Protein AF-A0A7K4F3R9-F1 (afdb_monomer)

Solvent-accessible surface area (backbone atoms only — not comparable to full-atom values): 8456 Å² total; per-residue (Å²): 64,15,32,40,83,82,48,64,65,49,74,46,92,78,44,36,31,38,31,32,58,47,45,34,68,90,43,38,32,41,49,72,42,80,96,48,33,62,62,32,32,50,41,27,49,47,39,44,63,74,47,57,64,68,48,53,50,79,19,32,36,33,38,73,59,73,53,96,84,66,75,62,58,93,91,35,66,62,41,28,39,50,63,46,59,70,34,73,82,66,71,56,55,70,68,60,45,34,55,55,51,60,76,66,64,70,82,78,45,94,58,52,65,59,54,52,36,36,78,70,68,77,40,89,77,59,80,87,51,48,64,68,65,67,72,45,74,80,72,54,55,58,74,89,130

Nearest PDB structures (foldseek):
  3r2u-assembly1_C  TM=8.301E-01  e=1.340E-06  Staphylococcus aureus subsp. aureus COL
  5ve3-assembly2_A  TM=8.232E-01  e=8.068E-06  Paraburkholderia phytofirmans PsJN
  5ve5-assembly3_C  TM=8.598E-01  e=2.111E-05  Paraburkholderia phytofirmans PsJN
  5ve4-assembly1_A  TM=7.854E-01  e=1.742E-05  Paraburkholderia phytofirmans PsJN

Foldseek 3Di:
DQLEPPFDWDQDPLAEIERELAAFAQFGFANQDLVCRLVSLLVSLCCLPVPLLPRDQNRKYAYPDYDPPDDADPPGGIDGSVSRCPHPLNVDDSVVNSVVSSVQHDHDWPCVVVVVCVVVVVDDDDPVCVVVSVPIPPPRGDDDD

Structure (mmCIF, N/CA/C/O backbone):
data_AF-A0A7K4F3R9-F1
#
_entry.id   AF-A0A7K4F3R9-F1
#
loop_
_atom_site.group_PDB
_atom_site.id
_atom_site.type_symbol
_atom_site.label_atom_id
_atom_site.label_alt_id
_atom_site.label_comp_id
_atom_site.label_asym_id
_atom_site.label_entity_id
_atom_site.label_seq_id
_atom_site.pdbx_PDB_ins_code
_atom_site.Cartn_x
_atom_site.Cartn_y
_atom_site.Cartn_z
_atom_site.occupancy
_atom_site.B_iso_or_equiv
_atom_site.auth_seq_id
_atom_site.auth_comp_id
_atom_site.auth_asym_id
_atom_site.auth_atom_id
_atom_site.pdbx_PDB_model_num
ATOM 1 N N . PRO A 1 1 ? -1.792 6.009 -5.749 1.00 91.19 1 PRO A N 1
ATOM 2 C CA . PRO A 1 1 ? -0.354 6.299 -5.959 1.00 91.19 1 PRO A CA 1
ATOM 3 C C . PRO A 1 1 ? 0.410 6.075 -4.647 1.00 91.19 1 PRO A C 1
ATOM 5 O O . PRO A 1 1 ? -0.215 6.023 -3.591 1.00 91.19 1 PRO A O 1
ATOM 8 N N . GLY A 1 2 ? 1.724 5.885 -4.716 1.00 87.19 2 GLY A N 1
ATOM 9 C CA . GLY A 1 2 ? 2.568 5.660 -3.542 1.00 87.19 2 GLY A CA 1
ATOM 10 C C . GLY A 1 2 ? 3.694 4.685 -3.855 1.00 87.19 2 GLY A C 1
ATOM 11 O O . GLY A 1 2 ? 4.835 5.101 -4.007 1.00 87.19 2 GLY A O 1
ATOM 12 N N . HIS A 1 3 ? 3.363 3.404 -4.051 1.00 88.69 3 HIS A N 1
ATOM 13 C CA . HIS A 1 3 ? 4.333 2.417 -4.540 1.00 88.69 3 HIS A CA 1
ATOM 14 C C . HIS A 1 3 ? 4.823 2.767 -5.949 1.00 88.69 3 HIS A C 1
ATOM 16 O O . HIS A 1 3 ? 6.020 2.904 -6.191 1.00 88.69 3 HIS A O 1
ATOM 22 N N . THR A 1 4 ? 3.877 3.020 -6.854 1.00 89.06 4 THR A N 1
ATOM 23 C CA . THR A 1 4 ? 4.106 3.637 -8.165 1.00 89.06 4 THR A CA 1
ATOM 24 C C . THR A 1 4 ? 3.063 4.742 -8.404 1.00 89.06 4 THR A C 1
ATOM 26 O O . THR A 1 4 ? 2.035 4.771 -7.711 1.00 89.06 4 THR A O 1
ATOM 29 N N . PRO A 1 5 ? 3.247 5.631 -9.400 1.00 88.88 5 PRO A N 1
ATOM 30 C CA . PRO A 1 5 ? 2.263 6.667 -9.714 1.00 88.88 5 PRO A CA 1
ATOM 31 C C . PRO A 1 5 ? 0.943 6.055 -10.206 1.00 88.88 5 PRO A C 1
ATOM 33 O O . PRO A 1 5 ? -0.132 6.568 -9.911 1.00 88.88 5 PRO A O 1
ATOM 36 N N . GLY A 1 6 ? 1.025 4.915 -10.903 1.00 90.00 6 GLY A N 1
ATOM 37 C CA . GLY A 1 6 ? -0.118 4.177 -11.444 1.00 90.00 6 GLY A CA 1
ATOM 38 C C . GLY A 1 6 ? -0.741 3.161 -10.485 1.00 90.00 6 GLY A C 1
ATOM 39 O O . GLY A 1 6 ? -1.609 2.406 -10.908 1.00 90.00 6 GLY A O 1
ATOM 40 N N . SER A 1 7 ? -0.313 3.098 -9.218 1.00 92.12 7 SER A N 1
ATOM 41 C CA . SER A 1 7 ? -0.859 2.133 -8.257 1.00 92.12 7 SER A CA 1
ATOM 42 C C . SER A 1 7 ? -2.349 2.375 -8.000 1.00 92.12 7 SER A C 1
ATOM 44 O O . SER A 1 7 ? -2.747 3.476 -7.594 1.00 92.12 7 SER A O 1
ATOM 46 N N . LEU A 1 8 ? -3.137 1.312 -8.182 1.00 95.31 8 LEU A N 1
ATOM 47 C CA . LEU A 1 8 ? -4.580 1.253 -7.964 1.00 95.31 8 LEU A CA 1
ATOM 48 C C . LEU A 1 8 ? -4.914 0.315 -6.800 1.00 95.31 8 LEU A C 1
ATOM 50 O O . LEU A 1 8 ? -4.178 -0.626 -6.512 1.00 95.31 8 LEU A O 1
ATOM 54 N N . SER A 1 9 ? -6.056 0.566 -6.166 1.00 97.12 9 SER A N 1
ATOM 55 C CA . SER A 1 9 ? -6.679 -0.356 -5.218 1.00 97.12 9 SER A CA 1
ATOM 56 C C . SER A 1 9 ? -8.149 -0.517 -5.588 1.00 97.12 9 SER A C 1
ATOM 58 O O . SER A 1 9 ? -8.791 0.459 -5.984 1.00 97.12 9 SER A O 1
ATOM 60 N N . PHE A 1 10 ? -8.680 -1.730 -5.463 1.00 98.19 10 PHE A N 1
ATOM 61 C CA . PHE A 1 10 ? -10.043 -2.062 -5.880 1.00 98.19 10 PHE A CA 1
ATOM 62 C C . PHE A 1 10 ? -10.895 -2.394 -4.663 1.00 98.19 10 PHE A C 1
ATOM 64 O O . PHE A 1 10 ? -10.619 -3.369 -3.969 1.00 98.19 10 PHE A O 1
ATOM 71 N N . VAL A 1 11 ? -11.923 -1.586 -4.408 1.00 98.12 11 VAL A N 1
ATOM 72 C CA . VAL A 1 11 ? -12.908 -1.842 -3.351 1.00 98.12 11 VAL A CA 1
ATOM 73 C C . VAL A 1 11 ? -14.091 -2.585 -3.958 1.00 98.12 11 VAL A C 1
ATOM 75 O O . VAL A 1 11 ? -14.666 -2.115 -4.938 1.00 98.12 11 VAL A O 1
ATOM 78 N N . ILE A 1 12 ? -14.450 -3.727 -3.375 1.00 98.25 12 ILE A N 1
ATOM 79 C CA . ILE A 1 12 ? -15.535 -4.596 -3.839 1.00 98.25 12 ILE A CA 1
ATOM 80 C C . ILE A 1 12 ? -16.584 -4.709 -2.735 1.00 98.25 12 ILE A C 1
ATOM 82 O O . ILE A 1 12 ? -16.267 -5.081 -1.600 1.00 98.25 12 ILE A O 1
ATOM 86 N N . ASP A 1 13 ? -17.825 -4.358 -3.074 1.00 97.06 13 ASP A N 1
ATOM 87 C CA . ASP A 1 13 ? -19.005 -4.415 -2.200 1.00 97.06 13 ASP A CA 1
ATOM 88 C C . ASP A 1 13 ? -18.824 -3.753 -0.823 1.00 97.06 13 ASP A C 1
ATOM 90 O O . ASP A 1 13 ? -19.453 -4.164 0.149 1.00 97.06 13 ASP A O 1
ATOM 94 N N . GLU A 1 14 ? -17.912 -2.779 -0.712 1.00 94.81 14 GLU A N 1
ATOM 95 C CA . GLU A 1 14 ? -17.506 -2.117 0.546 1.00 94.81 14 GLU A CA 1
ATOM 96 C C . GLU A 1 14 ? -16.968 -3.073 1.637 1.00 94.81 14 GLU A C 1
ATOM 98 O O . GLU A 1 14 ? -16.663 -2.666 2.761 1.00 94.81 14 GLU A O 1
ATOM 103 N N . LYS A 1 15 ? -16.792 -4.354 1.298 1.00 97.69 15 LYS A N 1
ATOM 104 C CA . LYS A 1 15 ? -16.381 -5.435 2.203 1.00 97.69 15 LYS A CA 1
ATOM 105 C C . LYS A 1 15 ? -14.944 -5.864 1.988 1.00 97.69 15 LYS A C 1
ATOM 107 O O . LYS A 1 15 ? -14.304 -6.306 2.936 1.00 97.69 15 LYS A O 1
ATOM 112 N N . PHE A 1 16 ? -14.436 -5.720 0.771 1.00 98.19 16 PHE A N 1
ATOM 113 C CA . PHE A 1 16 ? -13.100 -6.163 0.400 1.00 98.19 16 PHE A CA 1
ATOM 114 C C . PHE A 1 16 ? -12.340 -5.022 -0.261 1.00 98.19 16 PHE A C 1
ATOM 116 O O . PHE A 1 16 ? -12.921 -4.234 -1.010 1.00 98.19 16 PHE A O 1
ATOM 123 N N . VAL A 1 17 ? -11.037 -4.951 -0.019 1.00 98.50 17 VAL A N 1
ATOM 124 C CA . VAL A 1 17 ? -10.134 -4.075 -0.755 1.00 98.50 17 VAL A CA 1
ATOM 125 C C . VAL A 1 17 ? -8.898 -4.844 -1.196 1.00 98.50 17 VAL A C 1
ATOM 127 O O . VAL A 1 17 ? -8.165 -5.388 -0.374 1.00 98.50 17 VAL A O 1
ATOM 130 N N . PHE A 1 18 ? -8.656 -4.854 -2.504 1.00 98.06 18 PHE A N 1
ATOM 131 C CA . PHE A 1 18 ? -7.406 -5.325 -3.087 1.00 98.06 18 PHE A CA 1
ATOM 132 C C . PHE A 1 18 ? -6.440 -4.149 -3.159 1.00 98.06 18 PHE A C 1
ATOM 134 O O . PHE A 1 18 ? -6.665 -3.209 -3.925 1.00 98.06 18 PHE A O 1
ATOM 141 N N . THR A 1 19 ? -5.404 -4.155 -2.327 1.00 97.25 19 THR A N 1
ATOM 142 C CA . THR A 1 19 ? -4.536 -2.988 -2.096 1.00 97.25 19 THR A CA 1
ATOM 143 C C . THR A 1 19 ? -3.331 -2.927 -3.026 1.00 97.25 19 THR A C 1
ATOM 145 O O . THR A 1 19 ? -2.636 -1.908 -3.047 1.00 97.25 19 THR A O 1
ATOM 148 N N . GLY A 1 20 ? -3.090 -3.978 -3.814 1.00 95.12 20 GLY A N 1
ATOM 149 C CA . GLY A 1 20 ? -1.875 -4.091 -4.612 1.00 95.12 20 GLY A CA 1
ATOM 150 C C . GLY A 1 20 ? -0.645 -4.037 -3.706 1.00 95.12 20 GLY A C 1
ATOM 151 O O . GLY A 1 20 ? -0.635 -4.638 -2.633 1.00 95.12 20 GLY A O 1
ATOM 152 N N . ASP A 1 21 ? 0.345 -3.245 -4.108 1.00 93.38 21 ASP A N 1
ATOM 153 C CA . ASP A 1 21 ? 1.579 -3.025 -3.346 1.00 93.38 21 ASP A CA 1
ATOM 154 C C . ASP A 1 21 ? 1.546 -1.749 -2.494 1.00 93.38 21 ASP A C 1
ATOM 156 O O . ASP A 1 21 ? 2.566 -1.096 -2.322 1.00 93.38 21 ASP A O 1
ATOM 160 N N . ILE A 1 22 ? 0.376 -1.337 -1.990 1.00 94.81 22 ILE A N 1
ATOM 161 C CA . ILE A 1 22 ? 0.246 -0.147 -1.125 1.00 94.81 22 ILE A CA 1
ATOM 162 C C . ILE A 1 22 ? 0.223 -0.508 0.363 1.00 94.81 22 ILE A C 1
ATOM 164 O O . ILE A 1 22 ? 0.947 0.097 1.153 1.00 94.81 22 ILE A O 1
ATOM 168 N N . LEU A 1 23 ? -0.612 -1.469 0.753 1.00 95.38 23 LEU A N 1
ATOM 169 C CA . LEU A 1 23 ? -0.818 -1.884 2.141 1.00 95.38 23 LEU A CA 1
ATOM 170 C C . LEU A 1 23 ? -0.763 -3.407 2.202 1.00 95.38 23 LEU A C 1
ATOM 172 O O . LEU A 1 23 ? -1.534 -4.061 1.500 1.00 95.38 23 LEU A O 1
ATOM 176 N N . PHE A 1 24 ? 0.126 -3.937 3.036 1.00 93.94 24 PHE A N 1
ATOM 177 C CA . PHE A 1 24 ? 0.323 -5.365 3.278 1.00 93.94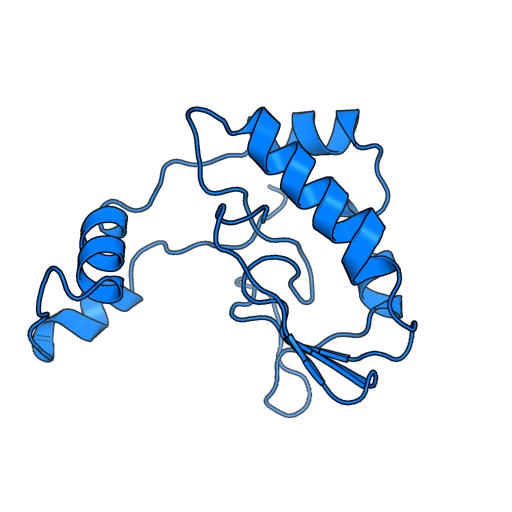 24 PHE A CA 1
ATOM 178 C C . PHE A 1 24 ? -0.296 -5.780 4.620 1.00 93.94 24 PHE A C 1
ATOM 180 O O . PHE A 1 24 ? -0.825 -4.943 5.354 1.00 93.94 24 PHE A O 1
ATOM 187 N N . VAL A 1 25 ? -0.267 -7.079 4.934 1.00 92.50 25 VAL A N 1
ATOM 188 C CA . VAL A 1 25 ? -0.843 -7.606 6.185 1.00 92.50 25 VAL A CA 1
ATOM 189 C C . VAL A 1 25 ? -0.084 -7.066 7.403 1.00 92.50 25 VAL A C 1
ATOM 191 O O . VAL A 1 25 ? -0.702 -6.601 8.359 1.00 92.50 25 VAL A O 1
ATOM 194 N N . GLU A 1 26 ? 1.244 -7.066 7.328 1.00 90.06 26 GLU A N 1
ATOM 195 C CA . GLU A 1 26 ? 2.168 -6.700 8.405 1.00 90.06 26 GLU A CA 1
ATOM 196 C C . GLU A 1 26 ? 2.979 -5.420 8.137 1.00 90.06 26 GLU A C 1
ATOM 198 O O . GLU A 1 26 ? 3.784 -5.006 8.969 1.00 90.06 26 GLU A O 1
ATOM 203 N N . SER A 1 27 ? 2.809 -4.791 6.970 1.00 91.62 27 SER A N 1
ATOM 204 C CA . SER A 1 27 ? 3.606 -3.626 6.565 1.00 91.62 27 SER A CA 1
ATOM 205 C C . SER A 1 27 ? 2.907 -2.793 5.480 1.00 91.62 27 SER A C 1
ATOM 207 O O . SER A 1 27 ? 1.719 -2.946 5.202 1.00 91.62 27 SER A O 1
ATOM 209 N N . ILE A 1 28 ? 3.654 -1.892 4.853 1.00 92.38 28 ILE A N 1
ATOM 210 C CA . ILE A 1 28 ? 3.245 -1.031 3.749 1.00 92.38 28 ILE A CA 1
ATOM 211 C C . ILE A 1 28 ? 4.152 -1.234 2.533 1.00 92.38 28 ILE A C 1
ATOM 213 O O . ILE A 1 28 ? 5.285 -1.724 2.630 1.00 92.38 28 ILE A O 1
ATOM 217 N N . GLY A 1 29 ? 3.642 -0.809 1.383 1.00 88.44 29 GLY A N 1
ATOM 218 C CA . GLY A 1 29 ? 4.394 -0.682 0.147 1.00 88.44 29 GLY A CA 1
ATOM 219 C C . GLY A 1 29 ? 5.575 0.261 0.279 1.00 88.44 29 GLY A C 1
ATOM 220 O O . GLY A 1 29 ? 5.451 1.350 0.834 1.00 88.44 29 GLY A O 1
ATOM 221 N N . ARG A 1 30 ? 6.716 -0.100 -0.301 1.00 86.19 30 ARG A N 1
ATOM 222 C CA . ARG A 1 30 ? 7.805 0.861 -0.507 1.00 86.19 30 ARG A CA 1
ATOM 223 C C . ARG A 1 30 ? 7.453 1.836 -1.637 1.00 86.19 30 ARG A C 1
ATOM 225 O O . ARG A 1 30 ? 6.970 1.380 -2.670 1.00 86.19 30 ARG A O 1
ATOM 232 N N . PRO A 1 31 ? 7.749 3.136 -1.536 1.00 82.25 31 PRO A N 1
ATOM 233 C CA . PRO A 1 31 ? 7.700 4.021 -2.692 1.00 82.25 31 PRO A CA 1
ATOM 234 C C . PRO A 1 31 ? 8.880 3.701 -3.614 1.00 82.25 31 PRO A C 1
ATOM 236 O O . PRO A 1 31 ? 10.041 3.745 -3.205 1.00 82.25 31 PRO A O 1
ATOM 239 N N . ASP A 1 32 ? 8.609 3.317 -4.859 1.00 71.88 32 ASP A N 1
ATOM 240 C CA . ASP A 1 32 ? 9.630 2.724 -5.728 1.00 71.88 32 ASP A CA 1
ATOM 241 C C . ASP A 1 32 ? 10.466 3.755 -6.512 1.00 71.88 32 ASP A C 1
ATOM 243 O O . ASP A 1 32 ? 11.081 3.419 -7.509 1.00 71.88 32 ASP A O 1
ATOM 247 N N . LEU A 1 33 ? 10.544 5.034 -6.154 1.00 64.62 33 LEU A N 1
ATOM 248 C CA . LEU A 1 33 ? 11.071 6.052 -7.085 1.00 64.62 33 LEU A CA 1
ATOM 249 C C . LEU A 1 33 ? 12.088 6.972 -6.419 1.00 64.62 33 LEU A C 1
ATOM 251 O O . LEU A 1 33 ? 11.729 7.967 -5.807 1.00 64.62 33 LEU A O 1
ATOM 255 N N . ARG A 1 34 ? 13.373 6.629 -6.569 1.00 64.81 34 ARG A N 1
ATOM 256 C CA . ARG A 1 34 ? 14.497 7.297 -5.892 1.00 64.81 34 ARG A CA 1
ATOM 257 C C . ARG A 1 34 ? 14.562 8.809 -6.111 1.00 64.81 34 ARG A C 1
ATOM 259 O O . ARG A 1 34 ? 14.768 9.525 -5.140 1.00 64.81 34 ARG A O 1
ATOM 266 N N . ASP A 1 35 ? 14.372 9.279 -7.341 1.00 68.62 35 ASP A N 1
ATOM 267 C CA . ASP A 1 35 ? 14.581 10.700 -7.664 1.00 68.62 35 ASP A CA 1
ATOM 268 C C . ASP A 1 35 ? 13.501 11.610 -7.055 1.00 68.62 35 ASP A C 1
ATOM 270 O O . ASP A 1 35 ? 13.781 12.759 -6.735 1.00 68.62 35 ASP A O 1
ATOM 274 N N . ASN A 1 36 ? 12.306 11.065 -6.803 1.00 80.94 36 ASN A N 1
ATOM 275 C CA . ASN A 1 36 ? 11.184 11.770 -6.174 1.00 80.94 36 ASN A CA 1
ATOM 276 C C . ASN A 1 36 ? 10.690 11.011 -4.928 1.00 80.94 36 ASN A C 1
ATOM 278 O O . ASN A 1 36 ? 9.489 10.958 -4.655 1.00 80.94 36 ASN A O 1
ATOM 282 N N . ALA A 1 37 ? 11.604 10.369 -4.190 1.00 83.19 37 ALA A N 1
ATOM 283 C CA . ALA A 1 37 ? 11.239 9.472 -3.094 1.00 83.19 37 ALA A CA 1
ATOM 284 C C . ALA A 1 37 ? 10.391 10.190 -2.040 1.00 83.19 37 ALA A C 1
ATOM 286 O O . ALA A 1 37 ? 9.410 9.631 -1.565 1.00 83.19 37 ALA A O 1
ATOM 287 N N . GLU A 1 38 ? 10.721 11.442 -1.722 1.00 89.06 38 GLU A N 1
ATOM 288 C CA . GLU A 1 38 ? 9.965 12.247 -0.763 1.00 89.06 38 GLU A CA 1
ATOM 289 C C . GLU A 1 38 ? 8.518 12.492 -1.222 1.00 89.06 38 GLU A C 1
ATOM 291 O O . GLU A 1 38 ? 7.581 12.226 -0.471 1.00 89.06 38 GLU A O 1
ATOM 296 N N . GLU A 1 39 ? 8.326 12.947 -2.463 1.00 90.25 39 GLU A N 1
ATOM 297 C CA . GLU A 1 39 ? 7.005 13.231 -3.036 1.00 90.25 39 GLU A CA 1
ATOM 298 C C . GLU A 1 39 ? 6.135 11.972 -3.067 1.00 90.25 39 GLU A C 1
ATOM 300 O O . GLU A 1 39 ? 5.020 11.968 -2.546 1.00 90.25 39 GLU A O 1
ATOM 305 N N . PHE A 1 40 ? 6.671 10.864 -3.577 1.00 89.25 40 PHE A N 1
ATOM 306 C CA . PHE A 1 40 ? 5.932 9.604 -3.627 1.00 89.25 40 PHE A CA 1
ATOM 307 C C . PHE A 1 40 ? 5.664 9.014 -2.245 1.00 89.25 40 PHE A C 1
ATOM 309 O O . PHE A 1 40 ? 4.631 8.378 -2.037 1.00 89.25 40 PHE A O 1
ATOM 316 N N . THR A 1 41 ? 6.542 9.263 -1.272 1.00 92.69 41 THR A N 1
ATOM 317 C CA . THR A 1 41 ? 6.280 8.872 0.115 1.00 92.69 41 THR A CA 1
ATOM 318 C C . THR A 1 41 ? 5.121 9.674 0.712 1.00 92.69 41 THR A C 1
ATOM 320 O O . THR A 1 41 ? 4.278 9.097 1.398 1.00 92.69 41 THR A O 1
ATOM 323 N N . LYS A 1 42 ? 5.007 10.973 0.404 1.00 94.88 42 LYS A N 1
ATOM 324 C CA . LYS A 1 42 ? 3.842 11.787 0.797 1.00 94.88 42 LYS A CA 1
ATOM 325 C C . LYS A 1 42 ? 2.559 11.297 0.124 1.00 94.88 42 LYS A C 1
ATOM 327 O O . LYS A 1 42 ? 1.523 11.174 0.775 1.00 94.88 42 LYS A O 1
ATOM 332 N N . GLU A 1 43 ? 2.614 10.940 -1.160 1.00 95.38 43 GLU A N 1
ATOM 333 C CA . GLU A 1 43 ? 1.466 10.347 -1.862 1.00 95.38 43 GLU A CA 1
ATOM 334 C C . GLU A 1 43 ? 1.034 9.000 -1.268 1.00 95.38 43 GLU A C 1
ATOM 336 O O . GLU A 1 43 ? -0.169 8.724 -1.164 1.00 95.38 43 GLU A O 1
ATOM 341 N N . LEU A 1 44 ? 2.004 8.171 -0.872 1.00 95.56 44 LEU A N 1
ATOM 342 C CA . LEU A 1 44 ? 1.769 6.912 -0.174 1.00 95.56 44 LEU A CA 1
ATOM 343 C C . LEU A 1 44 ? 1.072 7.165 1.166 1.00 95.56 44 LEU A C 1
ATOM 345 O O . LEU A 1 44 ? 0.014 6.583 1.408 1.00 95.56 44 LEU A O 1
ATOM 349 N N . TYR A 1 45 ? 1.607 8.071 1.991 1.00 97.19 45 TYR A N 1
ATOM 350 C CA . TYR A 1 45 ? 1.010 8.452 3.273 1.00 97.19 45 TYR A CA 1
ATOM 351 C C . TYR A 1 45 ? -0.431 8.944 3.092 1.00 97.19 45 TYR A C 1
ATOM 353 O O . TYR A 1 45 ? -1.358 8.442 3.727 1.00 97.19 45 TYR A O 1
ATOM 361 N N . ASN A 1 46 ? -0.658 9.860 2.148 1.00 97.75 46 ASN A N 1
ATOM 362 C CA . ASN A 1 46 ? -1.993 10.359 1.831 1.00 97.75 46 ASN A CA 1
ATOM 363 C C . ASN A 1 46 ? -2.942 9.232 1.379 1.00 97.75 46 ASN A C 1
ATOM 365 O O . ASN A 1 46 ? -4.101 9.188 1.792 1.00 97.75 46 ASN A O 1
ATOM 369 N N . THR A 1 47 ? -2.470 8.292 0.557 1.00 97.94 47 THR A N 1
ATOM 370 C CA . THR A 1 47 ? -3.278 7.143 0.117 1.00 97.94 47 THR A CA 1
ATOM 371 C C . THR A 1 47 ? -3.645 6.229 1.287 1.00 97.94 47 THR A C 1
ATOM 373 O O . THR A 1 47 ? -4.798 5.810 1.393 1.00 97.94 47 THR A O 1
ATOM 376 N N . LEU A 1 48 ? -2.707 5.960 2.195 1.00 97.94 48 LEU A N 1
ATOM 377 C CA . LEU A 1 48 ? -2.957 5.165 3.395 1.00 97.94 48 LEU A CA 1
ATOM 378 C C . LEU A 1 48 ? -3.964 5.875 4.315 1.00 97.94 48 LEU A C 1
ATOM 380 O O . LEU A 1 48 ? -5.053 5.354 4.554 1.00 97.94 48 LEU A O 1
ATOM 384 N N . HIS A 1 49 ? -3.665 7.094 4.762 1.00 98.31 49 HIS A N 1
ATOM 385 C CA . HIS A 1 49 ? -4.416 7.774 5.824 1.00 98.31 49 HIS A CA 1
ATOM 386 C C . HIS A 1 49 ? -5.742 8.395 5.367 1.00 98.31 49 HIS A C 1
ATOM 388 O O . HIS A 1 49 ? -6.726 8.375 6.112 1.00 98.31 49 HIS A O 1
ATOM 394 N N . ASN A 1 50 ? -5.794 8.932 4.146 1.00 97.94 50 ASN A N 1
ATOM 395 C CA . ASN A 1 50 ? -6.964 9.668 3.657 1.00 97.94 50 ASN A CA 1
ATOM 396 C C . ASN A 1 50 ? -7.847 8.855 2.706 1.00 97.94 50 ASN A C 1
ATOM 398 O O . ASN A 1 50 ? -8.923 9.330 2.344 1.00 97.94 50 ASN A O 1
ATOM 402 N N . LYS A 1 51 ? -7.437 7.637 2.323 1.00 97.62 51 LYS A N 1
ATOM 403 C CA . LYS A 1 51 ? -8.259 6.738 1.498 1.00 97.62 51 LYS A CA 1
ATOM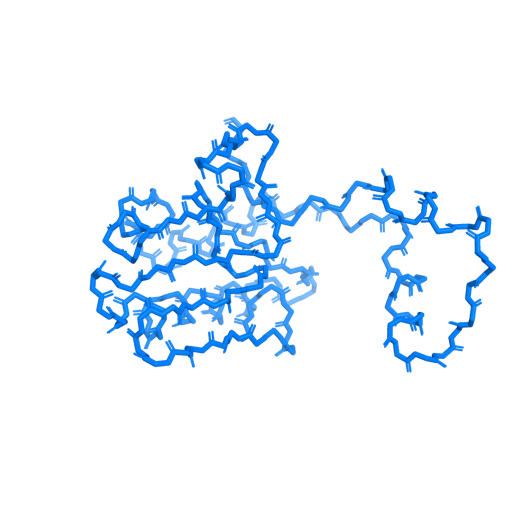 404 C C . LYS A 1 51 ? -8.461 5.380 2.157 1.00 97.62 51 LYS A C 1
ATOM 406 O O . LYS A 1 51 ? -9.577 5.079 2.564 1.00 97.62 51 LYS A O 1
ATOM 411 N N . LEU A 1 52 ? -7.405 4.576 2.297 1.00 98.00 52 LEU A N 1
ATOM 412 C CA . LEU A 1 52 ? -7.545 3.188 2.754 1.00 98.00 52 LEU A CA 1
ATOM 413 C C . LEU A 1 52 ? -8.030 3.101 4.206 1.00 98.00 52 LEU A C 1
ATOM 415 O O . LEU A 1 52 ? -9.022 2.435 4.479 1.00 98.00 52 LEU A O 1
ATOM 419 N N . LEU A 1 53 ? -7.419 3.844 5.132 1.00 97.69 53 LEU A N 1
ATOM 420 C CA . LEU A 1 53 ? -7.797 3.817 6.552 1.00 97.69 53 LEU A CA 1
ATOM 421 C C . LEU A 1 53 ? -9.154 4.478 6.858 1.00 97.69 53 LEU A C 1
ATOM 423 O O . LEU A 1 53 ? -9.640 4.391 7.991 1.00 97.69 53 LEU A O 1
ATOM 427 N N . LYS A 1 54 ? -9.775 5.124 5.860 1.00 97.94 54 LYS A N 1
ATOM 428 C CA . LYS A 1 54 ? -11.142 5.666 5.929 1.00 97.94 54 LYS A CA 1
ATOM 429 C C . LYS A 1 54 ? -12.217 4.637 5.578 1.00 97.94 54 LYS A C 1
ATOM 431 O O . LYS A 1 54 ? -13.389 4.910 5.821 1.00 97.94 54 LYS A O 1
ATOM 436 N N . LEU A 1 55 ? -11.835 3.480 5.034 1.00 98.38 55 LEU A N 1
ATOM 437 C CA . LEU A 1 55 ? -12.747 2.357 4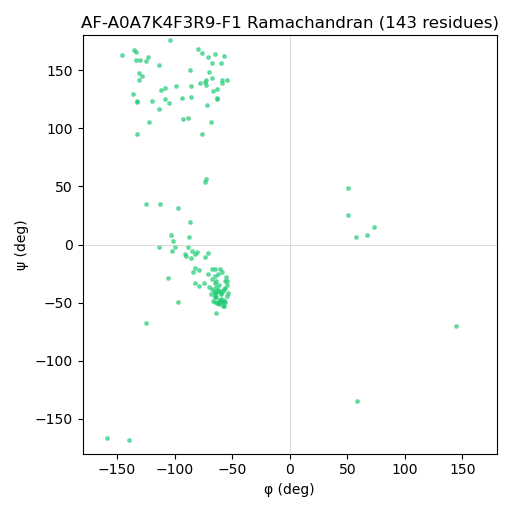.831 1.00 98.38 55 LEU A CA 1
ATOM 438 C C . LEU A 1 55 ? -13.243 1.807 6.180 1.00 98.38 55 LEU A C 1
ATOM 440 O O . LEU A 1 55 ? -12.685 2.102 7.243 1.00 98.38 55 LEU A O 1
ATOM 444 N N . SER A 1 56 ? -14.315 1.013 6.134 1.00 98.31 56 SER A N 1
ATOM 445 C CA . SER A 1 56 ? -14.878 0.377 7.327 1.00 98.31 56 SER A CA 1
ATOM 446 C C . SER A 1 56 ? -13.836 -0.506 8.014 1.00 98.31 56 SER A C 1
ATOM 448 O O . SER A 1 56 ? -13.078 -1.213 7.356 1.00 98.31 56 SER A O 1
ATOM 450 N N . ASN A 1 57 ? -13.831 -0.519 9.348 1.00 98.31 57 ASN A N 1
ATOM 451 C CA . ASN A 1 57 ? -12.936 -1.359 10.151 1.00 98.31 57 ASN A CA 1
ATOM 452 C C . ASN A 1 57 ? -13.027 -2.852 9.783 1.00 98.31 57 ASN A C 1
ATOM 454 O O . ASN A 1 57 ? -12.028 -3.565 9.852 1.00 98.31 57 ASN A O 1
ATOM 458 N N . HIS A 1 58 ? -14.209 -3.302 9.353 1.00 97.88 58 HIS A N 1
ATOM 459 C CA . HIS A 1 58 ? -14.468 -4.686 8.958 1.00 97.88 58 HIS A CA 1
ATOM 460 C C . HIS A 1 58 ? -14.110 -4.997 7.500 1.00 97.88 58 HIS A C 1
ATOM 462 O O . HIS A 1 58 ? -14.203 -6.155 7.099 1.00 97.88 58 HIS A O 1
ATOM 468 N N . THR A 1 59 ? -13.720 -4.000 6.697 1.00 98.56 59 THR A N 1
ATOM 469 C CA . THR A 1 59 ? -13.284 -4.242 5.321 1.00 98.56 59 THR A CA 1
ATOM 470 C C . THR A 1 59 ? -12.021 -5.107 5.346 1.00 98.56 59 THR A C 1
ATOM 472 O O . THR A 1 59 ? -11.032 -4.765 6.001 1.00 98.56 59 THR A O 1
ATOM 475 N N . MET A 1 60 ? -12.060 -6.236 4.640 1.00 98.12 60 MET A N 1
ATOM 476 C CA . MET A 1 60 ? -10.930 -7.148 4.500 1.00 98.12 60 MET A CA 1
ATOM 477 C C . MET A 1 60 ? -9.928 -6.607 3.484 1.00 98.12 60 MET A C 1
ATOM 479 O O . MET A 1 60 ? -10.310 -6.113 2.425 1.00 98.12 60 MET A O 1
ATOM 483 N N . VAL A 1 61 ? -8.646 -6.734 3.802 1.00 97.81 61 VAL A N 1
ATOM 484 C CA . VAL A 1 61 ? -7.524 -6.223 3.012 1.00 97.81 61 VAL A CA 1
ATOM 485 C C . VAL A 1 61 ? -6.797 -7.388 2.352 1.00 97.81 61 VAL A C 1
ATOM 487 O O . VAL A 1 61 ? -6.345 -8.287 3.057 1.00 97.81 61 VAL A O 1
ATOM 490 N N . PHE A 1 62 ? -6.650 -7.335 1.028 1.00 97.06 62 PHE A N 1
ATOM 491 C CA . PHE A 1 62 ? -5.950 -8.328 0.212 1.00 97.06 62 PHE A CA 1
ATOM 492 C C . PHE A 1 62 ? -4.812 -7.668 -0.580 1.00 97.06 62 PHE A C 1
ATOM 494 O O . PHE A 1 62 ? -5.070 -6.952 -1.554 1.00 97.06 62 PHE A O 1
ATOM 501 N N . PRO A 1 63 ? -3.551 -7.870 -0.181 1.00 95.69 63 PRO A N 1
ATOM 502 C CA . PRO A 1 63 ? -2.417 -7.327 -0.915 1.00 95.69 63 PRO A CA 1
ATOM 503 C C . PRO A 1 63 ? -2.037 -8.150 -2.153 1.00 95.69 63 PRO A C 1
ATOM 505 O O . PRO A 1 63 ? -2.481 -9.283 -2.318 1.00 95.69 63 PRO A O 1
ATOM 508 N N . ALA A 1 64 ? -1.174 -7.587 -3.008 1.00 92.44 64 ALA A N 1
ATOM 509 C CA . ALA A 1 64 ? -0.544 -8.331 -4.109 1.00 92.44 64 ALA A CA 1
ATOM 510 C C . ALA A 1 64 ? 0.714 -9.109 -3.679 1.00 92.44 64 ALA A C 1
ATOM 512 O O . ALA A 1 64 ? 1.055 -10.105 -4.310 1.00 92.44 64 ALA A O 1
ATOM 513 N N . HIS A 1 65 ? 1.371 -8.681 -2.598 1.00 88.62 65 HIS A N 1
ATOM 514 C CA . HIS A 1 65 ? 2.538 -9.341 -2.017 1.00 88.62 65 HIS A CA 1
ATOM 515 C C . HIS A 1 65 ? 2.426 -9.420 -0.494 1.00 88.62 65 HIS A C 1
ATOM 517 O O . HIS A 1 65 ? 1.610 -8.748 0.135 1.00 88.62 65 HIS A O 1
ATOM 523 N N . HIS A 1 66 ? 3.300 -10.217 0.103 1.00 84.50 66 HIS A N 1
ATOM 524 C CA . HIS A 1 66 ? 3.500 -10.277 1.541 1.00 84.50 66 HIS A CA 1
ATOM 525 C C . HIS A 1 66 ? 4.999 -10.164 1.851 1.00 84.50 66 HIS A C 1
ATOM 527 O O . HIS A 1 66 ? 5.853 -10.390 0.990 1.00 84.50 66 HIS A O 1
ATOM 533 N N . GLY A 1 67 ? 5.341 -9.767 3.070 1.00 74.62 67 GLY A N 1
ATOM 534 C CA . GLY A 1 67 ? 6.705 -9.814 3.575 1.00 74.62 67 GLY A CA 1
ATOM 535 C C . GLY A 1 67 ? 7.162 -11.247 3.840 1.00 74.62 67 GLY A C 1
ATOM 536 O O . GLY A 1 67 ? 6.358 -12.165 3.983 1.00 74.62 67 GLY A O 1
ATOM 537 N N . GLU A 1 68 ? 8.481 -11.440 3.927 1.00 72.25 68 GLU A N 1
ATOM 538 C CA . GLU A 1 68 ? 9.106 -12.767 4.081 1.00 72.25 68 GLU A CA 1
ATOM 539 C C . GLU A 1 68 ? 8.651 -13.525 5.342 1.00 72.25 68 GLU A C 1
ATOM 541 O O . GLU A 1 68 ? 8.739 -14.746 5.368 1.00 72.25 68 GLU A O 1
ATOM 546 N N . GLY A 1 69 ? 8.172 -12.821 6.373 1.00 70.81 69 GLY A N 1
ATOM 547 C CA . GLY A 1 69 ? 7.696 -13.414 7.629 1.00 70.81 69 GLY A CA 1
ATOM 548 C C . GLY A 1 69 ? 6.175 -13.481 7.775 1.00 70.81 69 GLY A C 1
ATOM 549 O O . GLY A 1 69 ? 5.696 -13.754 8.872 1.00 70.81 69 GLY A O 1
ATOM 550 N N . ALA A 1 70 ? 5.414 -13.163 6.725 1.00 80.06 70 ALA A N 1
ATOM 551 C CA . ALA A 1 70 ? 3.965 -13.284 6.772 1.00 80.06 70 ALA A CA 1
ATOM 552 C C . ALA A 1 70 ? 3.557 -14.761 6.732 1.00 80.06 70 ALA A C 1
ATOM 554 O O . ALA A 1 70 ? 4.072 -15.526 5.917 1.00 80.06 70 ALA A O 1
ATOM 555 N N . GLU A 1 71 ? 2.587 -15.136 7.562 1.00 84.94 71 GLU A N 1
ATOM 556 C CA . GLU A 1 71 ? 1.988 -16.473 7.572 1.00 84.94 71 GLU A CA 1
ATOM 557 C C . GLU A 1 71 ? 0.559 -16.399 7.013 1.00 84.94 71 GLU A C 1
ATOM 559 O O . GLU A 1 71 ? -0.190 -15.487 7.385 1.00 84.94 71 GLU A O 1
ATOM 564 N N . PRO A 1 72 ? 0.155 -17.320 6.122 1.00 88.62 72 PRO A N 1
ATOM 565 C CA . PRO A 1 72 ? -1.189 -17.318 5.566 1.00 88.62 72 PRO A CA 1
ATOM 566 C C . PRO A 1 72 ? -2.219 -17.783 6.605 1.00 88.62 72 PRO A C 1
ATOM 568 O O . PRO A 1 72 ? -2.003 -18.740 7.349 1.00 88.62 72 PRO A O 1
ATOM 571 N N . GLU A 1 73 ? -3.393 -17.157 6.600 1.00 88.00 73 GLU A N 1
ATOM 572 C CA . GLU A 1 73 ? -4.565 -17.588 7.361 1.00 88.00 73 GLU A CA 1
ATOM 573 C C . GLU A 1 73 ? -5.556 -18.237 6.383 1.00 88.00 73 GLU A C 1
ATOM 575 O O . GLU A 1 73 ? -5.975 -17.611 5.413 1.00 88.00 73 GLU A O 1
ATOM 580 N N . ASN A 1 74 ? -5.928 -19.503 6.605 1.00 87.75 74 ASN A N 1
ATOM 581 C CA . ASN A 1 74 ? -6.820 -20.254 5.703 1.00 87.75 74 ASN A CA 1
ATOM 582 C C . ASN A 1 74 ? -6.380 -20.203 4.222 1.00 87.75 74 ASN A C 1
ATOM 584 O O . ASN A 1 74 ? -7.186 -19.907 3.344 1.00 87.75 74 ASN A O 1
ATOM 588 N N . GLU A 1 75 ? -5.094 -20.465 3.960 1.00 88.25 75 GLU A N 1
ATOM 589 C CA . GLU A 1 75 ? -4.483 -20.456 2.615 1.00 88.25 75 GLU A CA 1
ATOM 590 C C . GLU A 1 75 ? -4.409 -19.073 1.934 1.00 88.25 75 GLU A C 1
ATOM 592 O O . GLU A 1 75 ? -4.008 -18.982 0.774 1.00 88.25 75 GLU A O 1
ATOM 597 N N . ALA A 1 76 ? -4.732 -17.984 2.640 1.00 88.44 76 ALA A N 1
ATOM 598 C CA . ALA A 1 76 ? -4.697 -16.632 2.093 1.00 88.44 76 ALA A CA 1
ATOM 599 C C . ALA A 1 76 ? -3.954 -15.642 3.001 1.00 88.44 76 ALA A C 1
ATOM 601 O O . ALA A 1 76 ? -4.009 -15.710 4.227 1.00 88.44 76 ALA A O 1
ATOM 602 N N . PHE A 1 77 ? -3.299 -14.659 2.387 1.00 92.94 77 PHE A N 1
ATOM 603 C CA . PHE A 1 77 ? -2.745 -13.507 3.094 1.00 92.94 77 PHE A CA 1
ATOM 604 C C . PHE A 1 77 ? -3.778 -12.387 3.090 1.00 92.94 77 PHE A C 1
ATOM 606 O O . PHE A 1 77 ? -4.035 -11.776 2.052 1.00 92.94 77 PHE A O 1
ATOM 613 N N . TYR A 1 78 ? -4.385 -12.120 4.243 1.00 95.31 78 TYR A N 1
ATOM 614 C CA . TYR A 1 78 ? -5.328 -11.019 4.391 1.00 95.31 78 TYR A CA 1
ATOM 615 C C . TYR A 1 78 ? -5.256 -10.386 5.776 1.00 95.31 78 TYR A C 1
ATOM 617 O O . TYR A 1 78 ? -4.726 -10.944 6.733 1.00 95.31 78 TYR A O 1
ATOM 625 N N . SER A 1 79 ? -5.818 -9.187 5.875 1.00 95.50 79 SER A N 1
ATOM 626 C CA . SER A 1 79 ? -6.009 -8.475 7.135 1.00 95.50 79 SER A CA 1
ATOM 627 C C . SER A 1 79 ? -7.379 -7.796 7.148 1.00 95.50 79 SER A C 1
ATOM 629 O O . SER A 1 79 ? -8.225 -8.048 6.288 1.00 95.50 79 SER A O 1
ATOM 631 N N . THR A 1 80 ? -7.613 -6.921 8.117 1.00 97.62 80 THR A N 1
ATOM 632 C CA . THR A 1 80 ? -8.740 -5.984 8.117 1.00 97.62 80 THR A CA 1
ATOM 633 C C . THR A 1 80 ? -8.215 -4.568 8.269 1.00 97.62 80 THR A C 1
ATOM 635 O O . THR A 1 80 ? -7.128 -4.361 8.806 1.00 97.62 80 THR A O 1
ATOM 638 N N . ILE A 1 81 ? -8.999 -3.575 7.852 1.00 98.00 81 ILE A N 1
ATOM 639 C CA . ILE A 1 81 ? -8.643 -2.167 8.072 1.00 98.00 81 ILE A CA 1
ATOM 640 C C . ILE A 1 81 ? -8.418 -1.871 9.557 1.00 98.00 81 ILE A C 1
ATOM 642 O O . ILE A 1 81 ? -7.508 -1.117 9.893 1.00 98.00 81 ILE A O 1
ATOM 646 N N . GLU A 1 82 ? -9.200 -2.481 10.450 1.00 97.81 82 GLU A N 1
ATOM 647 C CA . GLU A 1 82 ? -8.976 -2.390 11.895 1.00 97.81 82 GLU A CA 1
ATOM 648 C C . GLU A 1 82 ? -7.577 -2.867 12.295 1.00 97.81 82 GLU A C 1
ATOM 650 O O . GLU A 1 82 ? -6.835 -2.112 12.918 1.00 97.81 82 GLU A O 1
ATOM 655 N N . LYS A 1 83 ? -7.182 -4.077 11.879 1.00 96.19 83 LYS A N 1
ATOM 656 C CA . LYS A 1 83 ? -5.849 -4.619 12.169 1.00 96.19 83 LYS A CA 1
ATOM 657 C C . LYS A 1 83 ? -4.742 -3.776 11.530 1.00 96.19 83 LYS A C 1
ATOM 659 O O . LYS A 1 83 ? -3.734 -3.523 12.187 1.00 96.19 83 LYS A O 1
ATOM 664 N N . SER A 1 84 ? -4.932 -3.286 10.302 1.00 95.88 84 SER A N 1
ATOM 665 C CA . SER A 1 84 ? -3.952 -2.439 9.609 1.00 95.88 84 SER A CA 1
ATOM 666 C C . SER A 1 84 ? -3.680 -1.126 10.345 1.00 95.88 84 SER A C 1
ATOM 668 O O . SER A 1 84 ? -2.537 -0.688 10.365 1.00 95.88 84 SER A O 1
ATOM 670 N N . LYS A 1 85 ? -4.676 -0.517 11.008 1.00 96.62 85 LYS A N 1
ATOM 671 C CA . LYS A 1 85 ? -4.475 0.713 11.809 1.00 96.62 85 LYS A CA 1
ATOM 672 C C . LYS A 1 85 ? -3.481 0.534 12.959 1.00 96.62 85 LYS A C 1
ATOM 674 O O . LYS A 1 85 ? -2.929 1.519 13.425 1.00 96.62 85 LYS A O 1
ATOM 679 N N . SER A 1 86 ? -3.253 -0.703 13.393 1.00 95.62 86 SER A N 1
ATOM 680 C CA . SER A 1 86 ? -2.294 -1.051 14.448 1.00 95.62 86 SER A CA 1
ATOM 681 C C . SER A 1 86 ? -0.844 -1.132 13.957 1.00 95.62 86 SER A C 1
ATOM 683 O O . SER A 1 86 ? 0.054 -1.359 14.765 1.00 95.62 86 SER A O 1
ATOM 685 N N . LEU A 1 87 ? -0.600 -1.023 12.646 1.00 94.38 87 LEU A N 1
ATOM 686 C CA . LEU A 1 87 ? 0.752 -1.093 12.100 1.00 94.38 87 LEU A CA 1
ATOM 687 C C . LEU A 1 87 ? 1.569 0.126 12.559 1.00 94.38 87 LEU A C 1
ATOM 689 O O . LEU A 1 87 ? 1.099 1.249 12.376 1.00 94.38 87 LEU A O 1
ATOM 693 N N . PRO A 1 88 ? 2.810 -0.049 13.059 1.00 94.25 88 PRO A N 1
ATOM 694 C CA . PRO A 1 88 ? 3.638 1.066 13.534 1.00 94.25 88 PRO A CA 1
ATOM 695 C C . PRO A 1 88 ? 3.841 2.177 12.495 1.00 94.25 88 PRO A C 1
ATOM 697 O O . PRO A 1 88 ? 3.866 3.357 12.830 1.00 94.25 88 PRO A O 1
ATOM 700 N N . TRP A 1 89 ? 3.925 1.813 11.212 1.00 92.81 89 TRP A N 1
ATOM 701 C CA . TRP A 1 89 ? 4.032 2.759 10.096 1.00 92.81 89 TRP A CA 1
ATOM 702 C C . TRP A 1 89 ? 2.803 3.655 9.914 1.00 92.81 89 TRP A C 1
ATOM 704 O O . TRP A 1 89 ? 2.915 4.695 9.276 1.00 92.81 89 TRP A O 1
ATOM 714 N N . LEU A 1 90 ? 1.643 3.260 10.439 1.00 95.88 90 LEU A N 1
ATOM 715 C CA . LEU A 1 90 ? 0.391 4.015 10.345 1.00 95.88 90 LEU A CA 1
ATOM 716 C C . LEU A 1 90 ? 0.079 4.808 11.625 1.00 95.88 90 LEU A C 1
ATOM 718 O O . LEU A 1 90 ? -0.909 5.539 11.648 1.00 95.88 90 LEU A O 1
ATOM 722 N N . ASP A 1 91 ? 0.924 4.697 12.656 1.00 95.38 91 ASP A N 1
ATOM 723 C CA . ASP A 1 91 ? 0.811 5.414 13.936 1.00 95.38 91 ASP A CA 1
ATOM 724 C C . ASP A 1 91 ? 1.946 6.439 14.128 1.00 95.38 91 ASP A C 1
ATOM 726 O O . ASP A 1 91 ? 2.475 6.655 15.217 1.00 95.38 91 ASP A O 1
ATOM 730 N N . ILE A 1 92 ? 2.378 7.064 13.032 1.00 96.06 92 ILE A N 1
ATOM 731 C CA . ILE A 1 92 ? 3.393 8.122 13.036 1.00 96.06 92 ILE A CA 1
ATOM 732 C C . ILE A 1 92 ? 2.944 9.300 12.172 1.00 96.06 92 ILE A C 1
ATOM 734 O O . ILE A 1 92 ? 2.078 9.165 11.308 1.00 96.06 92 ILE A O 1
ATOM 738 N N . SER A 1 93 ? 3.527 10.477 12.411 1.00 97.75 93 SER A N 1
ATOM 739 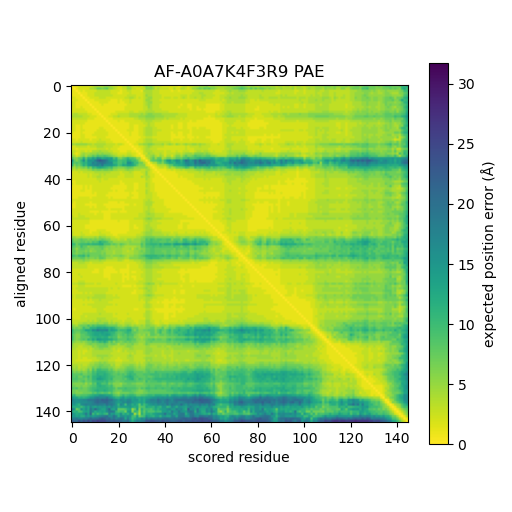C CA . SER A 1 93 ? 3.249 11.665 11.601 1.00 97.75 93 SER A CA 1
ATOM 740 C C . SER A 1 93 ? 3.778 11.508 10.174 1.00 97.75 93 SER A C 1
ATOM 742 O O . SER A 1 93 ? 4.748 10.788 9.940 1.00 97.75 93 SER A O 1
ATOM 744 N N . GLU A 1 94 ? 3.194 12.248 9.228 1.00 97.19 94 GLU A N 1
ATOM 745 C CA . GLU A 1 94 ? 3.670 12.294 7.837 1.00 97.19 94 GLU A CA 1
ATOM 746 C C . GLU A 1 94 ? 5.161 12.650 7.748 1.00 97.19 94 GLU A C 1
ATOM 748 O O . GLU A 1 94 ? 5.903 12.038 6.985 1.00 97.19 94 GLU A O 1
ATOM 753 N N . GLU A 1 95 ? 5.621 13.605 8.560 1.00 96.69 95 GLU A N 1
ATOM 754 C CA . GLU A 1 95 ? 7.024 14.026 8.588 1.00 96.69 95 GLU A CA 1
ATOM 755 C C . GLU A 1 95 ? 7.958 12.875 8.989 1.00 96.69 95 GLU A C 1
ATOM 757 O O . GLU A 1 95 ? 8.942 12.598 8.297 1.00 96.69 95 GLU A O 1
ATOM 762 N N . GLU A 1 96 ? 7.633 12.163 10.073 1.00 96.31 96 GLU A N 1
ATOM 763 C CA . GLU A 1 96 ? 8.445 11.038 10.541 1.00 96.31 96 GLU A CA 1
ATOM 764 C C . GLU A 1 96 ? 8.351 9.845 9.578 1.00 96.31 96 GLU A C 1
ATOM 766 O O . GLU A 1 96 ? 9.354 9.179 9.317 1.00 96.31 96 GLU A O 1
ATOM 771 N N . PHE A 1 97 ? 7.175 9.613 8.991 1.00 95.12 97 PHE A N 1
ATOM 772 C CA . PHE A 1 97 ? 6.949 8.600 7.964 1.00 95.12 97 PHE A CA 1
ATOM 773 C C . PHE A 1 97 ? 7.850 8.822 6.749 1.00 95.12 97 PHE A C 1
ATOM 775 O O . PHE A 1 97 ? 8.611 7.933 6.360 1.00 95.12 97 PHE A O 1
ATOM 782 N N . VAL A 1 98 ? 7.822 10.035 6.191 1.00 93.62 98 VAL A N 1
ATOM 783 C CA . VAL A 1 98 ? 8.642 10.425 5.040 1.00 93.62 98 VAL A CA 1
ATOM 784 C C . VAL A 1 98 ? 10.122 10.263 5.356 1.00 93.62 98 VAL A C 1
ATOM 786 O O . VAL A 1 98 ? 10.848 9.605 4.610 1.00 93.62 98 VAL A O 1
ATOM 789 N N . LYS A 1 99 ? 10.564 10.793 6.498 1.00 93.38 99 LYS A N 1
ATOM 790 C CA . LYS A 1 99 ? 11.956 10.706 6.940 1.00 93.38 99 LYS A CA 1
ATOM 791 C C . LYS A 1 99 ? 12.440 9.258 7.054 1.00 93.3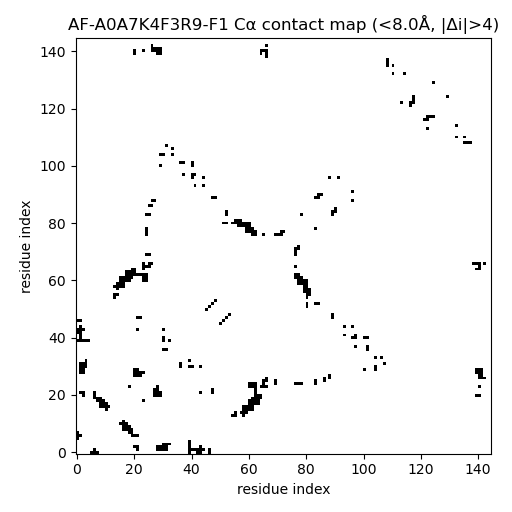8 99 LYS A C 1
ATOM 793 O O . LYS A 1 99 ? 13.500 8.929 6.517 1.00 93.38 99 LYS A O 1
ATOM 798 N N . LYS A 1 100 ? 11.683 8.388 7.732 1.00 92.75 100 LYS A N 1
ATOM 799 C CA . LYS A 1 100 ? 12.062 6.981 7.938 1.00 92.75 100 LYS A CA 1
ATOM 800 C C . LYS A 1 100 ? 12.111 6.203 6.625 1.00 92.75 100 LYS A C 1
ATOM 802 O O . LYS A 1 100 ? 13.080 5.487 6.383 1.00 92.75 100 LYS A O 1
ATOM 807 N N . ILE A 1 101 ? 11.108 6.357 5.763 1.00 89.62 101 ILE A N 1
ATOM 808 C CA . ILE A 1 101 ? 11.026 5.608 4.502 1.00 89.62 101 ILE A CA 1
ATOM 809 C C . ILE A 1 101 ? 12.113 6.038 3.518 1.00 89.62 101 ILE A C 1
ATOM 811 O O . ILE A 1 101 ? 12.768 5.188 2.906 1.00 89.62 101 ILE A O 1
ATOM 815 N N . VAL A 1 102 ? 12.366 7.342 3.391 1.00 87.94 102 VAL A N 1
ATOM 816 C CA . VAL A 1 102 ? 13.448 7.848 2.536 1.00 87.94 102 VAL A CA 1
ATOM 817 C C . VAL A 1 102 ? 14.802 7.304 3.007 1.00 87.94 102 VAL A C 1
ATOM 819 O O . VAL A 1 102 ? 15.599 6.864 2.177 1.00 87.94 102 VAL A O 1
ATOM 822 N N . ALA A 1 103 ? 15.037 7.228 4.323 1.00 86.50 103 ALA A N 1
ATOM 823 C CA . ALA A 1 103 ? 16.284 6.705 4.887 1.00 86.50 103 ALA A CA 1
ATOM 824 C C . ALA A 1 103 ? 16.539 5.215 4.577 1.00 86.50 103 ALA A C 1
ATOM 826 O O . ALA A 1 103 ? 17.691 4.809 4.434 1.00 86.50 103 ALA A O 1
ATOM 827 N N . ILE A 1 104 ? 15.488 4.400 4.440 1.00 82.94 104 ILE A N 1
ATOM 828 C CA . ILE A 1 104 ? 15.593 2.945 4.208 1.00 82.94 104 ILE A CA 1
ATOM 829 C C . ILE A 1 104 ? 15.378 2.535 2.742 1.00 82.94 104 ILE A C 1
ATOM 831 O O . ILE A 1 104 ? 15.410 1.346 2.413 1.00 82.94 104 ILE A O 1
ATOM 835 N N . THR A 1 105 ? 15.180 3.495 1.832 1.00 75.19 105 THR A N 1
ATOM 836 C CA . THR A 1 105 ? 14.878 3.218 0.420 1.00 75.19 105 THR A CA 1
ATOM 837 C C . THR A 1 105 ? 16.078 2.591 -0.312 1.00 75.19 105 THR A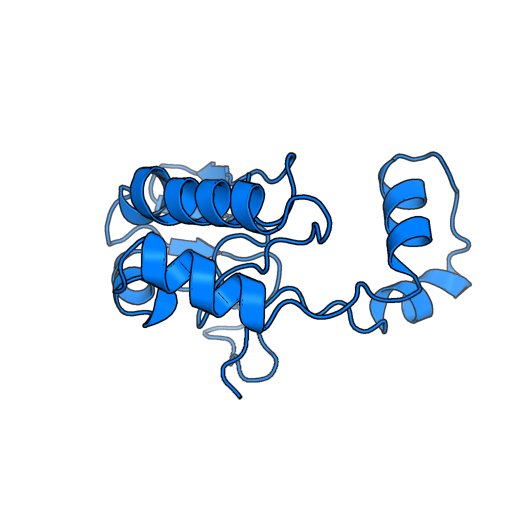 C 1
ATOM 839 O O . THR A 1 105 ? 17.064 3.236 -0.687 1.00 75.19 105 THR A O 1
ATOM 842 N N . ARG A 1 106 ? 15.983 1.281 -0.571 1.00 70.69 106 ARG A N 1
ATOM 843 C CA . ARG A 1 106 ? 17.021 0.478 -1.246 1.00 70.69 106 ARG A CA 1
ATOM 844 C C . ARG A 1 106 ? 17.067 0.719 -2.768 1.00 70.69 106 ARG A C 1
ATOM 846 O O . ARG A 1 106 ? 16.135 1.296 -3.333 1.00 70.69 106 ARG A O 1
ATOM 853 N N . PRO A 1 107 ? 18.139 0.309 -3.475 1.00 69.25 107 PRO A N 1
ATOM 854 C CA . PRO A 1 107 ? 18.160 0.314 -4.937 1.00 69.25 107 PRO A CA 1
ATOM 855 C C . PRO A 1 107 ? 17.059 -0.574 -5.520 1.00 69.25 107 PRO A C 1
ATOM 857 O O . PRO A 1 107 ? 16.576 -1.495 -4.856 1.00 69.25 107 PRO A O 1
ATOM 860 N N . ARG A 1 108 ? 16.664 -0.293 -6.763 1.00 71.12 108 ARG A N 1
ATOM 861 C CA . ARG A 1 108 ? 15.774 -1.181 -7.514 1.00 71.12 108 ARG A CA 1
ATOM 862 C C . ARG A 1 108 ? 16.510 -2.472 -7.907 1.00 71.12 108 ARG A C 1
ATOM 864 O O . ARG A 1 108 ? 17.715 -2.407 -8.166 1.00 71.12 108 ARG A O 1
ATOM 871 N N . PRO A 1 109 ? 15.811 -3.615 -7.997 1.00 72.06 109 PRO A N 1
ATOM 872 C CA . PRO A 1 109 ? 16.352 -4.855 -8.563 1.00 72.06 109 PRO A CA 1
ATOM 873 C C . PRO A 1 109 ? 16.891 -4.630 -9.970 1.00 72.06 109 PRO A C 1
ATOM 875 O O . PRO A 1 109 ? 16.256 -3.922 -10.735 1.00 72.06 109 PRO A O 1
ATOM 878 N N . MET A 1 110 ? 18.010 -5.240 -10.370 1.00 74.19 110 MET A N 1
ATOM 879 C CA . MET A 1 110 ? 18.608 -4.990 -11.699 1.00 74.19 110 MET A CA 1
ATOM 880 C C . MET A 1 110 ? 17.649 -5.241 -12.876 1.00 74.19 110 MET A C 1
ATOM 882 O O . MET A 1 110 ? 17.764 -4.612 -13.926 1.00 74.19 110 MET A O 1
ATOM 886 N N . ASN A 1 111 ? 16.685 -6.137 -12.692 1.00 79.06 111 ASN A N 1
ATOM 887 C CA . ASN A 1 111 ? 15.751 -6.591 -13.710 1.00 79.06 111 ASN A CA 1
ATOM 888 C C . ASN A 1 111 ? 14.466 -5.734 -13.820 1.00 79.06 111 ASN A C 1
ATOM 890 O O . ASN A 1 111 ? 13.673 -5.964 -14.734 1.00 79.06 111 ASN A O 1
ATOM 894 N N . TYR A 1 112 ? 14.282 -4.704 -12.977 1.00 81.12 112 TYR A N 1
ATOM 895 C CA . TYR A 1 112 ? 13.042 -3.908 -12.923 1.00 81.12 112 TYR A CA 1
ATOM 896 C C . TYR A 1 112 ? 12.657 -3.270 -14.268 1.00 81.12 112 TYR A C 1
ATOM 898 O O . TYR A 1 112 ? 11.484 -3.226 -14.628 1.00 81.12 112 TYR A O 1
ATOM 906 N N . ARG A 1 113 ? 13.640 -2.789 -15.046 1.00 85.50 113 ARG A N 1
ATOM 907 C CA . ARG A 1 113 ? 13.377 -2.158 -16.352 1.00 85.50 113 ARG A CA 1
ATOM 908 C C . ARG A 1 113 ? 12.810 -3.154 -17.356 1.00 85.50 113 ARG A C 1
ATOM 910 O O . ARG A 1 113 ? 11.898 -2.802 -18.094 1.00 85.50 113 ARG A O 1
ATOM 917 N N . LYS A 1 114 ? 13.332 -4.387 -17.355 1.00 87.62 114 LYS A N 1
ATOM 918 C CA . LYS A 1 114 ? 12.856 -5.463 -18.232 1.00 87.62 114 LYS A CA 1
ATOM 919 C C . LYS A 1 114 ? 11.410 -5.818 -17.885 1.00 87.62 114 LYS A C 1
ATOM 921 O O . LYS A 1 114 ? 10.580 -5.856 -18.783 1.00 87.62 114 LYS A O 1
ATOM 926 N N . ILE A 1 115 ? 11.100 -5.954 -16.590 1.00 87.19 115 ILE A N 1
ATOM 927 C CA . ILE A 1 115 ? 9.733 -6.199 -16.096 1.00 87.19 115 ILE A CA 1
ATOM 928 C C . ILE A 1 115 ? 8.776 -5.092 -16.558 1.00 87.19 115 ILE A C 1
ATOM 930 O O . ILE A 1 115 ? 7.714 -5.384 -17.097 1.00 87.19 115 ILE A O 1
ATOM 934 N N . ILE A 1 116 ? 9.159 -3.818 -16.409 1.00 87.69 116 ILE A N 1
ATOM 935 C CA . ILE A 1 116 ? 8.318 -2.690 -16.840 1.00 87.69 116 ILE A CA 1
ATOM 936 C C . ILE A 1 116 ? 8.034 -2.746 -18.346 1.00 87.69 116 ILE A C 1
ATOM 938 O O . ILE A 1 116 ? 6.880 -2.587 -18.738 1.00 87.69 116 ILE A O 1
ATOM 942 N N . SER A 1 117 ? 9.046 -2.967 -19.190 1.00 90.88 117 SER A N 1
ATOM 943 C CA . SER A 1 117 ? 8.838 -3.032 -20.644 1.00 90.88 117 SER A CA 1
ATOM 944 C C . SER A 1 117 ? 7.954 -4.207 -21.056 1.00 90.88 117 SER A C 1
ATOM 946 O O . SER A 1 117 ? 7.106 -4.048 -21.930 1.00 90.88 117 SER A O 1
ATOM 948 N N . VAL A 1 118 ? 8.070 -5.355 -20.387 1.00 91.12 118 VAL A N 1
ATOM 949 C CA . VAL A 1 118 ? 7.170 -6.498 -20.614 1.00 91.12 118 VAL A CA 1
ATOM 950 C C . VAL A 1 118 ? 5.739 -6.156 -20.218 1.00 91.12 118 VAL A C 1
ATOM 952 O O . VAL A 1 118 ? 4.828 -6.342 -21.016 1.00 91.12 118 VAL A O 1
ATOM 955 N N . ASN A 1 119 ? 5.526 -5.598 -19.022 1.00 89.31 119 ASN A N 1
ATOM 956 C CA . ASN A 1 119 ? 4.187 -5.252 -18.532 1.00 89.31 119 ASN A CA 1
ATOM 957 C C . ASN A 1 119 ? 3.488 -4.197 -19.405 1.00 89.31 119 ASN A C 1
ATOM 959 O O . ASN A 1 119 ? 2.262 -4.135 -19.442 1.00 89.31 119 ASN A O 1
ATOM 963 N N . LYS A 1 120 ? 4.260 -3.368 -20.115 1.00 90.44 120 LYS A N 1
ATOM 964 C CA . LYS A 1 120 ? 3.748 -2.415 -21.107 1.00 90.44 120 LYS A CA 1
ATOM 965 C C . LYS A 1 120 ? 3.484 -3.030 -22.487 1.00 90.44 120 LYS A C 1
ATOM 967 O O . LYS A 1 120 ? 2.953 -2.338 -23.351 1.00 90.44 120 LYS 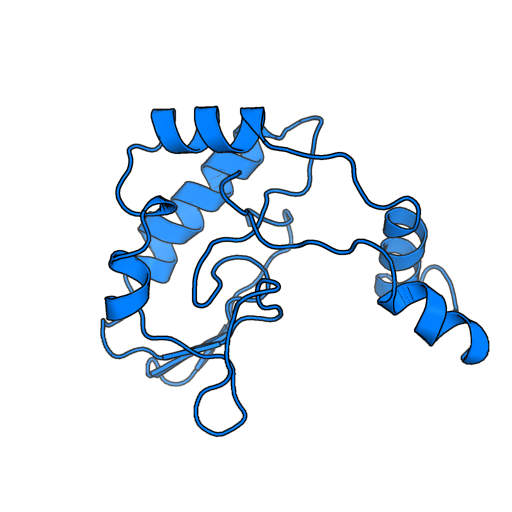A O 1
ATOM 972 N N . GLY A 1 121 ? 3.877 -4.282 -22.713 1.00 91.81 121 GLY A N 1
ATOM 973 C CA . GLY A 1 121 ? 3.838 -4.930 -24.024 1.00 91.81 121 GLY A CA 1
ATOM 974 C C . GLY A 1 121 ? 4.908 -4.424 -25.000 1.00 91.81 121 GLY A C 1
ATOM 975 O O . GLY A 1 121 ? 4.802 -4.665 -26.197 1.00 91.81 121 GLY A O 1
ATOM 976 N N . GLU A 1 122 ? 5.929 -3.710 -24.516 1.00 93.88 122 GLU A N 1
ATOM 977 C CA . GLU A 1 122 ? 7.050 -3.214 -25.331 1.00 93.88 122 GLU A CA 1
ATOM 978 C C . GLU A 1 122 ? 8.088 -4.313 -25.614 1.00 93.88 122 GLU A C 1
ATOM 980 O O . GLU A 1 122 ? 8.875 -4.200 -26.554 1.00 93.88 122 GLU A O 1
ATOM 985 N N . LEU A 1 123 ? 8.117 -5.360 -24.785 1.00 91.94 123 LEU A N 1
ATOM 986 C CA . LEU A 1 123 ? 9.033 -6.490 -24.889 1.00 91.94 123 LEU A CA 1
ATOM 987 C C . LEU A 1 123 ? 8.271 -7.800 -24.671 1.00 91.94 123 LEU A C 1
ATOM 989 O O . LEU A 1 123 ? 7.591 -7.955 -23.660 1.00 91.94 123 LEU A O 1
ATOM 993 N N . GLU A 1 124 ? 8.434 -8.765 -25.571 1.00 90.19 124 GLU A N 1
ATOM 994 C CA . GLU A 1 124 ? 7.986 -10.139 -25.334 1.00 90.19 124 GLU A CA 1
ATOM 995 C C . GLU A 1 124 ? 9.065 -10.924 -24.574 1.00 90.19 124 GLU A C 1
ATOM 997 O O . GLU A 1 124 ? 10.255 -10.832 -24.882 1.00 90.19 124 GLU A O 1
ATOM 1002 N N . LEU A 1 125 ? 8.647 -11.694 -23.568 1.00 87.31 125 LEU A N 1
ATOM 1003 C CA . LEU A 1 125 ? 9.506 -12.606 -22.810 1.00 87.31 125 LEU A CA 1
ATOM 1004 C C . LEU A 1 125 ? 9.336 -14.029 -23.335 1.00 87.31 125 LEU A C 1
ATOM 1006 O O . LEU A 1 125 ? 8.210 -14.500 -23.515 1.00 87.31 125 LEU A O 1
ATOM 1010 N N . ALA A 1 126 ? 10.441 -14.753 -23.507 1.00 89.62 126 ALA A N 1
ATOM 1011 C CA . ALA A 1 126 ? 10.346 -16.189 -23.711 1.00 89.62 126 ALA A CA 1
ATOM 1012 C C . ALA A 1 126 ? 9.831 -16.857 -22.424 1.00 89.62 126 ALA A C 1
ATOM 1014 O O . ALA A 1 126 ? 10.217 -16.479 -21.319 1.00 89.62 126 ALA A O 1
ATOM 1015 N N . HIS A 1 127 ? 9.005 -17.903 -22.551 1.00 85.31 127 HIS A N 1
ATOM 1016 C CA . HIS A 1 127 ? 8.459 -18.618 -21.386 1.00 85.31 127 HIS A CA 1
ATOM 1017 C C . HIS A 1 127 ? 9.553 -19.159 -20.450 1.00 85.31 127 HIS A C 1
ATOM 1019 O O . HIS A 1 127 ? 9.363 -19.212 -19.239 1.00 85.31 127 HIS A O 1
ATOM 1025 N N . SER A 1 128 ? 10.716 -19.521 -20.997 1.00 88.69 128 SER A N 1
ATOM 1026 C CA . SER A 1 128 ? 11.871 -19.993 -20.227 1.00 88.69 128 SER A CA 1
ATOM 1027 C C . SER A 1 128 ? 12.507 -18.925 -19.336 1.00 88.69 128 SER A C 1
ATOM 1029 O O . SER A 1 128 ? 13.216 -19.275 -18.404 1.00 88.69 128 SER A O 1
ATOM 1031 N N . GLU A 1 129 ? 12.288 -17.641 -19.620 1.00 84.69 129 GLU A N 1
ATOM 1032 C CA . GLU A 1 129 ? 12.859 -16.525 -18.859 1.00 84.69 129 GLU A CA 1
ATOM 1033 C C . GLU A 1 129 ? 11.952 -16.073 -17.700 1.00 84.69 129 GLU A C 1
ATOM 1035 O O . GLU A 1 129 ? 12.383 -15.272 -16.872 1.00 84.69 129 GLU A O 1
ATOM 1040 N N . ILE A 1 130 ? 10.704 -16.560 -17.627 1.00 82.81 130 ILE A N 1
ATOM 1041 C CA . ILE A 1 130 ? 9.726 -16.157 -16.601 1.00 82.81 130 ILE A CA 1
ATOM 1042 C C . ILE A 1 130 ? 10.221 -16.472 -15.176 1.00 82.81 130 ILE A C 1
ATOM 1044 O O . ILE A 1 130 ? 10.198 -15.559 -14.351 1.00 82.81 130 ILE A O 1
ATOM 1048 N N . PRO A 1 131 ? 10.741 -17.678 -14.861 1.00 81.94 131 PRO A N 1
ATOM 1049 C CA . PRO A 1 131 ? 11.187 -17.981 -13.499 1.00 81.94 131 PRO A CA 1
ATOM 1050 C C . PRO A 1 131 ? 12.292 -17.036 -13.006 1.00 81.94 131 PRO A C 1
ATOM 1052 O O . PRO A 1 131 ? 12.228 -16.524 -11.891 1.00 81.94 131 PRO A O 1
ATOM 1055 N N . ASP A 1 132 ? 13.270 -16.721 -13.859 1.00 79.94 132 ASP A N 1
ATOM 1056 C CA . ASP A 1 132 ? 14.359 -15.792 -13.525 1.00 79.94 132 ASP A CA 1
ATOM 1057 C C . ASP A 1 132 ? 13.851 -14.360 -13.295 1.00 79.94 132 ASP A C 1
ATOM 1059 O O . ASP A 1 132 ? 14.453 -13.572 -12.557 1.00 79.94 132 ASP A O 1
ATOM 1063 N N . MET A 1 133 ? 12.734 -14.006 -13.933 1.00 77.31 133 MET A N 1
ATOM 1064 C CA . MET A 1 133 ? 12.100 -12.704 -13.767 1.00 77.31 133 MET A CA 1
ATOM 1065 C C . MET A 1 133 ? 11.375 -12.581 -12.425 1.00 77.31 133 MET A C 1
ATOM 1067 O O . MET A 1 133 ? 11.393 -11.501 -11.828 1.00 77.31 133 MET A O 1
ATOM 1071 N N . GLU A 1 134 ? 10.822 -13.686 -11.930 1.00 70.88 134 GLU A N 1
ATOM 1072 C CA . GLU A 1 134 ? 10.102 -13.765 -10.657 1.00 70.88 134 GLU A CA 1
ATOM 1073 C C . GLU A 1 134 ? 11.035 -13.919 -9.445 1.00 70.88 134 GLU A C 1
ATOM 1075 O O . GLU A 1 134 ? 10.764 -13.342 -8.395 1.00 70.88 134 GLU A O 1
ATOM 1080 N N . ILE A 1 135 ? 12.175 -14.608 -9.594 1.00 65.69 135 ILE A N 1
ATOM 1081 C CA . ILE A 1 135 ? 13.148 -14.878 -8.510 1.00 65.69 135 ILE A CA 1
ATOM 1082 C C . ILE A 1 135 ? 13.980 -13.636 -8.114 1.00 65.69 135 ILE A C 1
ATOM 1084 O O . ILE A 1 135 ? 14.681 -13.635 -7.099 1.00 65.69 135 ILE A O 1
ATOM 1088 N N . GLY A 1 136 ? 13.924 -12.549 -8.894 1.00 59.28 136 GLY A N 1
ATOM 1089 C CA . GLY A 1 136 ? 14.650 -11.310 -8.594 1.00 59.28 136 GLY A CA 1
ATOM 1090 C C . GLY A 1 136 ? 14.300 -10.715 -7.216 1.00 59.28 136 GLY A C 1
ATOM 1091 O O . GLY A 1 136 ? 13.260 -11.041 -6.650 1.00 59.28 136 GLY A O 1
ATOM 1092 N N . PRO A 1 137 ? 15.129 -9.809 -6.649 1.00 58.31 137 PRO A N 1
ATOM 1093 C CA . PRO A 1 137 ? 14.919 -9.227 -5.319 1.00 58.31 137 PRO A CA 1
ATOM 1094 C C . PRO A 1 137 ? 13.773 -8.196 -5.303 1.00 58.31 137 PRO A C 1
ATOM 1096 O O . PRO A 1 137 ? 13.953 -7.059 -4.865 1.00 58.31 137 PRO A O 1
ATOM 1099 N N . ASN A 1 138 ? 12.590 -8.587 -5.775 1.00 56.81 138 ASN A N 1
ATOM 1100 C CA . ASN A 1 138 ? 11.349 -7.822 -5.868 1.00 56.81 138 ASN A CA 1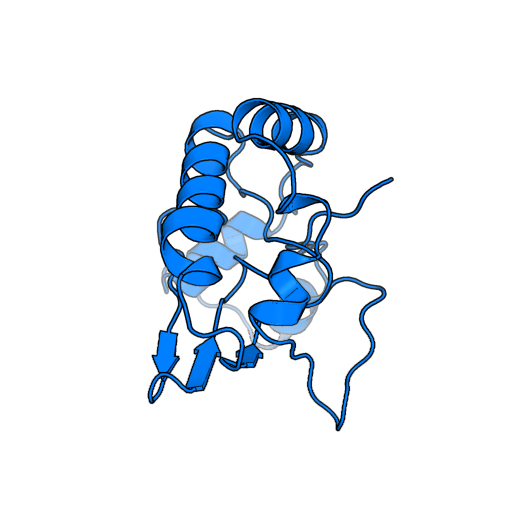
ATOM 1101 C C . ASN A 1 138 ? 10.725 -7.639 -4.472 1.00 56.81 138 ASN A C 1
ATOM 1103 O O . ASN A 1 138 ? 9.596 -8.025 -4.199 1.00 56.81 138 ASN A O 1
ATOM 1107 N N . ARG A 1 139 ? 11.500 -7.068 -3.543 1.00 64.38 139 ARG A N 1
ATOM 1108 C CA . ARG A 1 139 ? 11.051 -6.746 -2.188 1.00 64.38 139 ARG A CA 1
ATOM 1109 C C . ARG A 1 139 ? 10.181 -5.495 -2.251 1.00 64.38 139 ARG A C 1
ATOM 1111 O O . ARG A 1 139 ? 10.719 -4.382 -2.269 1.00 64.38 139 ARG A O 1
ATOM 1118 N N . CYS A 1 140 ? 8.867 -5.696 -2.323 1.00 64.31 140 CYS A N 1
ATOM 1119 C CA . CYS A 1 140 ? 7.862 -4.630 -2.346 1.00 64.31 140 CYS A CA 1
ATOM 1120 C C . CYS A 1 140 ? 7.505 -4.102 -0.946 1.00 64.31 140 CYS A C 1
ATOM 1122 O O . CYS A 1 140 ? 7.035 -2.970 -0.836 1.00 64.31 140 CYS A O 1
ATOM 1124 N N . SER A 1 141 ? 7.768 -4.869 0.117 1.00 66.06 141 SER A N 1
ATOM 1125 C CA . SER A 1 141 ? 7.521 -4.471 1.508 1.00 66.06 141 SER A CA 1
ATOM 1126 C C . SER A 1 141 ? 8.672 -3.692 2.138 1.00 66.06 141 SER A C 1
ATOM 1128 O O . SER A 1 141 ? 9.849 -3.876 1.809 1.00 66.06 141 SER A O 1
ATOM 1130 N N . ILE A 1 142 ? 8.315 -2.807 3.069 1.00 64.06 142 ILE A N 1
ATOM 1131 C CA . ILE A 1 142 ? 9.260 -2.187 3.996 1.00 64.06 142 ILE A CA 1
ATOM 1132 C C . ILE A 1 142 ? 9.434 -3.112 5.207 1.00 64.06 142 ILE A C 1
ATOM 1134 O O . ILE A 1 142 ? 8.456 -3.499 5.841 1.00 64.06 142 ILE A O 1
ATOM 1138 N N . SER A 1 143 ? 10.672 -3.456 5.549 1.00 60.94 143 SER A N 1
ATOM 1139 C CA . SER A 1 143 ? 11.018 -4.187 6.774 1.00 60.94 143 SER A CA 1
ATOM 1140 C C . SER A 1 143 ? 11.802 -3.267 7.710 1.00 60.94 143 SER A C 1
ATOM 1142 O O . SER A 1 143 ? 12.754 -2.627 7.251 1.00 60.94 143 SER A O 1
ATOM 1144 N N . GLU A 1 144 ? 11.453 -3.223 8.997 1.00 52.28 144 GLU A N 1
ATOM 1145 C CA . GLU A 1 144 ? 12.374 -2.690 10.009 1.00 52.28 144 GLU A CA 1
ATOM 1146 C C . GLU A 1 144 ? 13.626 -3.584 10.044 1.00 52.28 144 GLU A C 1
ATOM 1148 O O . GLU A 1 144 ? 13.527 -4.809 9.951 1.00 52.28 144 GLU A O 1
ATOM 1153 N N . THR A 1 145 ? 14.807 -2.965 10.061 1.00 41.59 145 THR A N 1
ATOM 1154 C CA . THR A 1 145 ? 16.071 -3.640 10.403 1.00 41.59 145 THR A CA 1
ATOM 1155 C C . THR A 1 145 ? 16.159 -3.888 11.890 1.00 41.59 145 THR A C 1
ATOM 1157 O O . THR A 1 145 ? 15.834 -2.929 12.627 1.00 41.59 145 THR A O 1
#

Radius of gyration: 15.63 Å; Cα contacts (8 Å, |Δi|>4): 222; chains: 1; bounding box: 38×34×40 Å

pLDDT: mean 87.68, std 11.55, range [41.59, 98.56]

Mean predicted aligned error: 5.4 Å

Secondary structure (DSSP, 8-state):
--SSTT---EEETTTEEEEETSB-SSSBBPP--GGGHHHHHH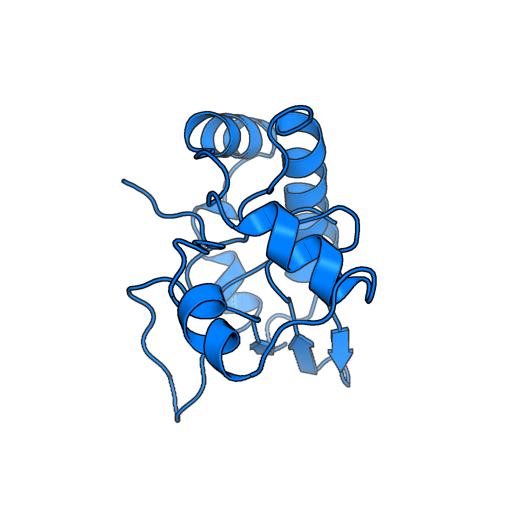HHHHHHHHTGGGS-TT-EEEES---TT---BTTB--EEHHHHTTSGGGSS-HHHHHHHHHHH-PPPPTTHHHHHHHHTTSSPPPGGGHHHHHSS----B----

Sequence (145 aa):
PGHTPGSLSFVIDEKFVFTGDILFVESIGRPDLRDNAEEFTKELYNTLHNKLLKLSNHTMVFPAHHGEGAEPENEAFYSTIEKSKSLPWLDISEEEFVKKIVAITRPRPMNYRKIISVNKGELELAHSEIPDMEIGPNRCSISET